Protein AF-A0ABD0N5Q9-F1 (afdb_monomer)

Secondary structure (DSSP, 8-state):
-HHHHHHHHHHHT-SSS---GGGGGG-HHHHHHHHHHHHHS-S-TT-S----SS--

Radius of gyration: 17.89 Å; Cα contacts (8 Å, |Δi|>4): 15; chains: 1; bounding box: 27×17×56 Å

Structure (mmCIF, N/CA/C/O backbone):
data_AF-A0ABD0N5Q9-F1
#
_entry.id   AF-A0ABD0N5Q9-F1
#
loop_
_atom_site.group_PDB
_atom_site.id
_atom_site.type_symbol
_atom_site.label_atom_id
_atom_site.label_alt_id
_atom_site.label_comp_id
_atom_site.label_asym_id
_atom_site.label_entity_id
_atom_site.label_seq_id
_atom_site.pdbx_PDB_ins_code
_atom_site.Cartn_x
_atom_site.Cartn_y
_atom_site.Cartn_z
_atom_site.occupancy
_atom_site.B_iso_or_equiv
_atom_site.auth_seq_id
_atom_site.auth_comp_id
_atom_site.auth_asym_id
_atom_site.auth_atom_id
_atom_site.pdbx_PDB_model_num
ATOM 1 N N . VAL A 1 1 ? 4.433 7.094 8.834 1.00 94.62 1 VAL A N 1
ATOM 2 C CA . VAL A 1 1 ? 3.612 6.342 7.843 1.00 94.62 1 VAL A CA 1
ATOM 3 C C . VAL A 1 1 ? 2.846 5.218 8.519 1.00 94.62 1 VAL A C 1
ATOM 5 O O . VAL A 1 1 ? 1.627 5.251 8.464 1.00 94.62 1 VAL A O 1
ATOM 8 N N . GLN A 1 2 ? 3.528 4.289 9.197 1.00 97.69 2 GLN A N 1
ATOM 9 C CA . GLN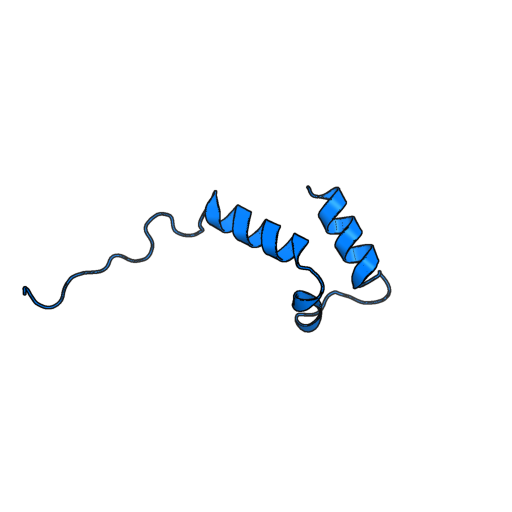 A 1 2 ? 2.897 3.150 9.874 1.00 97.69 2 GLN A CA 1
ATOM 10 C C . GLN A 1 2 ? 1.798 3.553 10.873 1.00 97.69 2 GLN A C 1
ATOM 12 O O . GLN A 1 2 ? 0.689 3.046 10.779 1.00 97.69 2 GLN A O 1
ATOM 17 N N . GLU A 1 3 ? 2.066 4.515 11.761 1.00 98.25 3 GLU A N 1
ATOM 18 C CA . GLU A 1 3 ? 1.063 5.024 12.714 1.00 98.25 3 GLU A CA 1
ATOM 19 C C . GLU A 1 3 ? -0.210 5.503 12.012 1.00 98.25 3 GLU A C 1
ATOM 21 O O . GLU A 1 3 ? -1.303 5.099 12.377 1.00 98.25 3 GLU A O 1
ATOM 26 N N . ARG A 1 4 ? -0.069 6.281 10.933 1.00 97.75 4 ARG A N 1
ATOM 27 C CA . ARG A 1 4 ? -1.203 6.802 10.161 1.00 97.75 4 ARG A CA 1
ATOM 28 C C . ARG A 1 4 ? -2.011 5.698 9.468 1.00 97.75 4 ARG A C 1
ATOM 30 O O . ARG A 1 4 ? -3.225 5.826 9.364 1.00 97.75 4 ARG A O 1
ATOM 37 N N . VAL A 1 5 ? -1.360 4.624 9.011 1.00 97.25 5 VAL A N 1
ATOM 38 C CA . VAL A 1 5 ? -2.067 3.442 8.484 1.00 97.25 5 VAL A CA 1
ATOM 39 C C . VAL A 1 5 ? -2.866 2.770 9.598 1.00 97.25 5 VAL A C 1
ATOM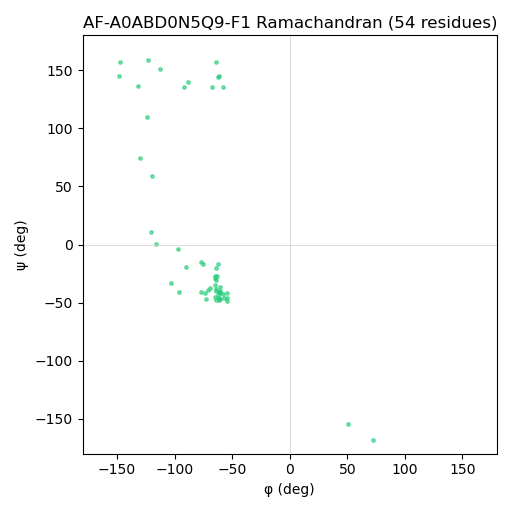 41 O O . VAL A 1 5 ? -4.033 2.454 9.400 1.00 97.25 5 VAL A O 1
ATOM 44 N N . HIS A 1 6 ? -2.271 2.584 10.777 1.00 96.12 6 HIS A N 1
ATOM 45 C CA . HIS A 1 6 ? -2.980 2.001 11.915 1.00 96.12 6 HIS A CA 1
ATOM 46 C C . HIS A 1 6 ? -4.146 2.876 12.389 1.00 96.12 6 HIS A C 1
ATOM 48 O O . HIS A 1 6 ? -5.209 2.333 12.668 1.00 96.12 6 HIS A O 1
ATOM 54 N N . SER A 1 7 ? -4.000 4.204 12.389 1.00 97.31 7 SER A N 1
ATOM 55 C CA . SER A 1 7 ? -5.107 5.124 12.676 1.00 97.31 7 SER A CA 1
ATOM 56 C C . SER A 1 7 ? -6.254 4.972 11.677 1.00 97.31 7 SER A C 1
ATOM 58 O O . SER A 1 7 ? -7.396 4.832 12.095 1.00 97.31 7 SER A O 1
ATOM 60 N N . GLU A 1 8 ? -5.974 4.917 10.368 1.00 97.00 8 GLU A N 1
ATOM 61 C CA . GLU A 1 8 ? -7.021 4.692 9.357 1.00 97.00 8 GLU A CA 1
ATOM 62 C C . GLU A 1 8 ? -7.732 3.342 9.563 1.00 97.00 8 GLU A C 1
ATOM 64 O O . GLU A 1 8 ? -8.955 3.258 9.444 1.00 97.00 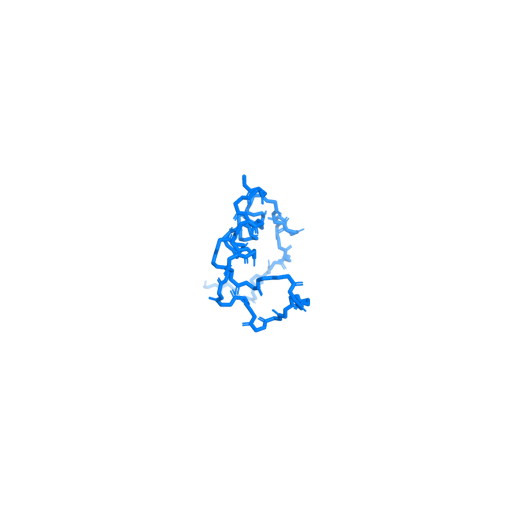8 GLU A O 1
ATOM 69 N N . LEU A 1 9 ? -6.986 2.289 9.909 1.00 95.81 9 LEU A N 1
ATOM 70 C CA . LEU A 1 9 ? -7.551 0.969 10.198 1.00 95.81 9 LEU A CA 1
ATOM 71 C C . LEU A 1 9 ? -8.466 0.992 11.427 1.00 95.81 9 LEU A C 1
ATOM 73 O O . LEU A 1 9 ? -9.594 0.499 11.356 1.00 95.81 9 LEU A O 1
ATOM 77 N N . ASP A 1 10 ? -8.004 1.592 12.522 1.00 95.31 10 ASP A N 1
ATOM 78 C CA . ASP A 1 10 ? -8.773 1.709 13.760 1.00 95.31 10 ASP A CA 1
ATOM 79 C C . ASP A 1 10 ? -10.038 2.567 13.553 1.00 95.31 10 ASP A C 1
ATOM 81 O O . ASP A 1 10 ? -11.110 2.202 14.031 1.00 95.31 10 ASP A O 1
ATOM 85 N N . GLU A 1 11 ? -9.953 3.656 12.783 1.00 95.75 11 GLU A N 1
ATOM 86 C CA . GLU A 1 11 ? -11.086 4.548 12.492 1.00 95.75 11 GLU A CA 1
ATOM 87 C C . GLU A 1 11 ? -12.129 3.923 11.555 1.00 95.75 11 GLU A C 1
ATOM 89 O O . GLU A 1 11 ? -13.331 4.161 11.700 1.00 95.75 11 GLU A O 1
ATOM 94 N N . ARG A 1 12 ? -11.692 3.167 10.541 1.00 94.69 12 ARG A N 1
ATOM 95 C CA . ARG A 1 12 ? -12.583 2.679 9.475 1.00 94.69 12 ARG A CA 1
ATOM 96 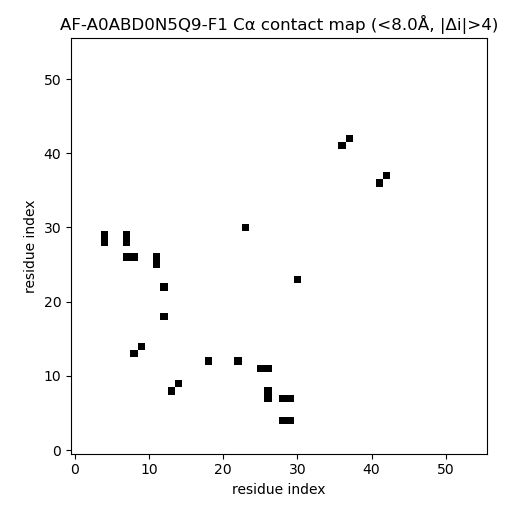C C . ARG A 1 12 ? -13.085 1.267 9.737 1.00 94.69 12 ARG A C 1
ATOM 98 O O . ARG A 1 12 ? -14.251 0.984 9.460 1.00 94.69 12 ARG A O 1
ATOM 105 N N . VAL A 1 13 ? -12.241 0.371 10.232 1.00 93.19 13 VAL A N 1
ATOM 106 C CA . VAL A 1 13 ? -12.591 -1.046 10.427 1.00 93.19 13 VAL A CA 1
ATOM 107 C C . VAL A 1 13 ? -12.875 -1.348 11.896 1.00 93.19 13 VAL A C 1
ATOM 109 O O . VAL A 1 13 ? -13.763 -2.153 12.179 1.00 93.19 13 VAL A O 1
ATOM 112 N N . GLY A 1 14 ? -12.185 -0.671 12.816 1.00 92.00 14 GLY A N 1
ATOM 113 C CA . GLY A 1 14 ? -12.231 -0.989 14.240 1.00 92.00 14 GLY A CA 1
ATOM 114 C C . GLY A 1 14 ? -11.492 -2.291 14.561 1.00 92.00 14 GLY A C 1
ATOM 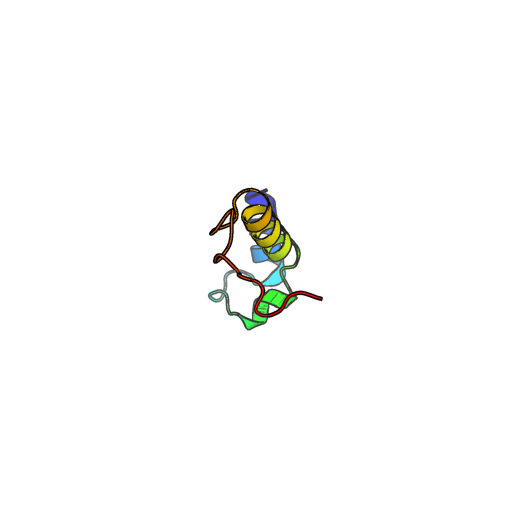115 O O . GLY A 1 14 ? -10.758 -2.832 13.731 1.00 92.00 14 GLY A O 1
ATOM 116 N N . ARG A 1 15 ? -11.676 -2.803 15.784 1.00 92.50 15 ARG A N 1
ATOM 117 C CA . ARG A 1 15 ? -10.946 -3.981 16.301 1.00 92.50 15 ARG A CA 1
ATOM 118 C C . ARG A 1 15 ? -11.825 -5.193 16.610 1.00 92.50 15 ARG A C 1
ATOM 120 O O . ARG A 1 15 ? -11.308 -6.227 17.018 1.00 92.50 15 ARG A O 1
ATOM 127 N N . ASP A 1 16 ? -13.132 -5.085 16.385 1.00 92.00 16 ASP A N 1
ATOM 128 C CA . ASP A 1 16 ? -14.107 -6.120 16.758 1.00 92.00 16 ASP A CA 1
ATOM 129 C C . ASP A 1 16 ? -14.088 -7.336 15.822 1.00 92.00 16 ASP A C 1
ATOM 131 O O . ASP A 1 16 ? -14.612 -8.400 16.154 1.00 92.00 16 ASP A O 1
ATOM 135 N N . ARG A 1 17 ? -13.492 -7.191 14.632 1.00 91.88 17 ARG A N 1
ATOM 136 C CA . ARG A 1 17 ? -13.396 -8.255 13.630 1.00 91.88 17 ARG A CA 1
ATOM 137 C C . ARG A 1 17 ? -12.105 -8.163 12.813 1.00 91.88 17 ARG A C 1
ATOM 139 O O . ARG A 1 17 ? -11.549 -7.074 12.677 1.00 91.88 17 ARG A O 1
ATOM 146 N N . PRO A 1 18 ? -11.650 -9.274 12.206 1.00 91.94 18 PRO A N 1
ATOM 147 C CA . PRO A 1 18 ? -10.553 -9.230 11.248 1.00 91.94 18 PRO A CA 1
ATOM 148 C C . PRO A 1 18 ? -10.914 -8.414 9.996 1.00 91.94 18 PRO A C 1
ATOM 150 O O . PRO A 1 18 ? -12.089 -8.260 9.630 1.00 91.94 18 PRO A O 1
ATOM 153 N N . LEU A 1 19 ? -9.875 -7.920 9.315 1.00 92.56 19 LEU A N 1
ATOM 154 C CA . LEU A 1 19 ? -10.010 -7.247 8.026 1.00 92.56 19 LEU A CA 1
ATOM 155 C C . LEU A 1 19 ? -10.576 -8.188 6.958 1.00 92.56 19 LEU A C 1
ATOM 157 O O . LEU A 1 19 ? -10.233 -9.368 6.894 1.00 92.56 19 LEU A O 1
ATOM 161 N N . SER A 1 20 ? -11.391 -7.623 6.071 1.00 94.12 20 SER A N 1
ATOM 162 C CA . SER A 1 20 ? -11.933 -8.299 4.894 1.00 94.12 20 SER A CA 1
ATOM 163 C C . SER A 1 20 ? -11.577 -7.534 3.618 1.00 94.12 20 SER A C 1
ATOM 165 O O . SER A 1 20 ? -11.334 -6.328 3.656 1.00 94.12 20 SER A O 1
ATOM 167 N N . LEU A 1 21 ? -11.603 -8.198 2.458 1.00 94.56 21 LEU A N 1
ATOM 168 C CA . LEU A 1 21 ? -11.352 -7.519 1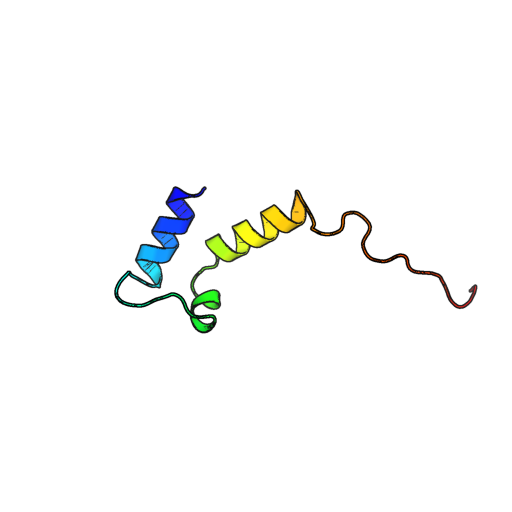.177 1.00 94.56 21 LEU A CA 1
ATOM 169 C C . LEU A 1 21 ? -12.405 -6.450 0.847 1.00 94.56 21 LEU A C 1
ATOM 171 O O . LEU A 1 21 ? -12.084 -5.472 0.175 1.00 94.56 21 LEU A O 1
ATOM 175 N N . SER A 1 22 ? -13.632 -6.586 1.356 1.00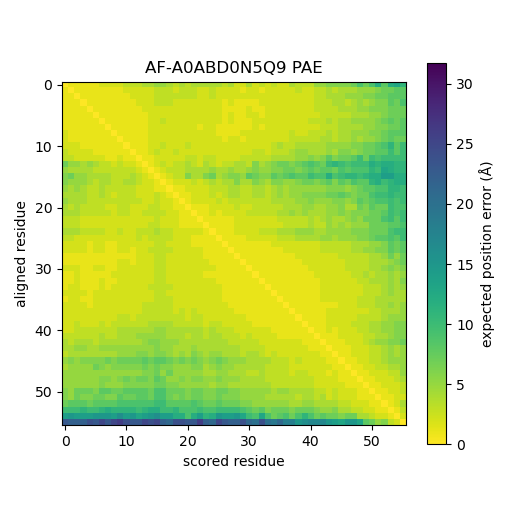 94.38 22 SER A N 1
ATOM 176 C CA . SER A 1 22 ? -14.677 -5.565 1.209 1.00 94.38 22 SER A CA 1
ATOM 177 C C . SER A 1 22 ? -14.344 -4.242 1.904 1.00 94.38 22 SER A C 1
ATOM 179 O O . SER A 1 22 ? -14.901 -3.214 1.530 1.00 94.38 22 SER A O 1
ATOM 181 N N . ASP A 1 23 ? -13.420 -4.232 2.871 1.00 94.69 23 ASP A N 1
ATOM 182 C CA . ASP A 1 23 ? -13.008 -3.008 3.571 1.00 94.69 23 ASP A CA 1
ATOM 183 C C . ASP A 1 23 ? -12.069 -2.127 2.741 1.00 94.69 23 ASP A C 1
ATOM 185 O O . ASP A 1 23 ? -11.893 -0.953 3.060 1.00 94.69 23 ASP A O 1
ATOM 189 N N . ARG A 1 24 ? -11.491 -2.660 1.657 1.00 94.12 24 ARG A N 1
ATOM 190 C CA . ARG A 1 24 ? -10.474 -1.973 0.852 1.00 94.12 24 ARG A CA 1
ATOM 191 C C . ARG A 1 24 ? -10.918 -0.595 0.360 1.00 94.12 24 ARG A C 1
ATOM 193 O O . ARG A 1 24 ? -10.163 0.362 0.471 1.00 94.12 24 ARG A O 1
ATOM 200 N N . SER A 1 25 ? -12.165 -0.460 -0.095 1.00 95.06 25 SER A N 1
ATOM 201 C CA . SER A 1 25 ? -12.710 0.820 -0.578 1.00 95.06 25 SER A CA 1
ATOM 202 C C . SER A 1 25 ? -12.765 1.915 0.496 1.00 95.06 25 SER A C 1
ATOM 204 O O . SER A 1 25 ? -12.905 3.094 0.172 1.00 95.06 25 SER A O 1
ATOM 206 N N . ARG A 1 26 ? -12.653 1.543 1.777 1.00 95.62 26 ARG A N 1
ATOM 207 C CA . ARG A 1 26 ? -12.679 2.447 2.932 1.00 95.62 26 ARG A CA 1
ATOM 208 C C . ARG A 1 26 ? -11.278 2.821 3.424 1.00 95.62 26 ARG A C 1
ATOM 210 O O . ARG A 1 26 ? -11.200 3.638 4.338 1.00 95.62 26 ARG A O 1
ATOM 217 N N . LEU A 1 27 ? -10.216 2.254 2.839 1.00 97.06 27 LEU A N 1
ATOM 218 C CA . LEU A 1 27 ? -8.819 2.385 3.275 1.00 97.06 27 LEU A CA 1
ATOM 219 C C . LEU A 1 27 ? -7.918 3.015 2.185 1.00 97.06 27 LEU A C 1
ATOM 221 O O . LEU A 1 27 ? -6.959 2.386 1.724 1.00 97.06 27 LEU A O 1
ATOM 225 N N . PRO A 1 28 ? -8.218 4.245 1.722 1.00 97.00 28 PRO A N 1
ATOM 226 C CA . PRO A 1 28 ? -7.473 4.879 0.636 1.00 97.00 28 PRO A CA 1
ATOM 227 C C . PRO A 1 28 ? -6.008 5.164 0.988 1.00 97.00 28 PRO A C 1
ATOM 229 O O . PRO A 1 28 ? -5.160 5.152 0.093 1.00 97.00 28 PRO A O 1
ATOM 232 N N . PHE A 1 29 ? -5.676 5.426 2.257 1.00 98.00 29 PHE A N 1
ATOM 233 C CA . PHE A 1 29 ? -4.292 5.678 2.649 1.00 98.00 29 PHE A CA 1
ATOM 234 C C . PHE A 1 29 ? -3.468 4.390 2.652 1.00 98.00 29 PHE A C 1
ATOM 236 O O . PHE A 1 29 ? -2.347 4.397 2.139 1.00 98.00 29 PHE A O 1
ATOM 243 N N . LEU A 1 30 ? -4.017 3.278 3.146 1.00 97.25 30 LEU A N 1
ATOM 244 C CA . LEU A 1 30 ? -3.383 1.965 3.007 1.00 97.25 30 LEU A CA 1
ATOM 245 C C . LEU A 1 30 ? -3.140 1.610 1.532 1.00 97.25 30 LEU A C 1
ATOM 247 O O . LEU A 1 30 ? -2.033 1.197 1.183 1.00 97.25 30 LEU A O 1
ATOM 251 N N . ASP A 1 31 ? -4.133 1.813 0.662 1.00 97.19 31 ASP A N 1
ATOM 252 C CA . ASP A 1 31 ? -3.985 1.561 -0.778 1.00 97.19 31 ASP A CA 1
ATOM 253 C C . ASP A 1 31 ? -2.885 2.437 -1.398 1.00 97.19 31 ASP A C 1
ATOM 255 O O . ASP A 1 31 ? -2.052 1.940 -2.159 1.00 97.19 31 ASP A O 1
ATOM 259 N N . ALA A 1 32 ? -2.809 3.716 -1.021 1.00 98.19 32 ALA A N 1
ATOM 260 C CA . ALA A 1 32 ? -1.740 4.605 -1.469 1.00 98.19 32 ALA A CA 1
ATOM 261 C C . ALA A 1 32 ? -0.350 4.125 -1.013 1.00 98.19 32 ALA A C 1
ATOM 263 O O . ALA A 1 32 ? 0.597 4.159 -1.799 1.00 98.19 32 ALA A O 1
ATOM 264 N N . VAL A 1 33 ? -0.220 3.639 0.227 1.00 98.31 33 VAL A N 1
ATOM 265 C CA . VAL A 1 33 ? 1.039 3.074 0.742 1.00 98.31 33 VAL A CA 1
ATOM 266 C C . VAL A 1 33 ? 1.451 1.835 -0.053 1.00 98.31 33 VAL A C 1
ATOM 268 O O . VAL A 1 33 ? 2.616 1.722 -0.430 1.00 98.31 33 VAL A O 1
ATOM 271 N N . LEU A 1 34 ? 0.516 0.931 -0.359 1.00 97.19 34 LEU A N 1
ATOM 272 C CA . LEU A 1 34 ? 0.800 -0.250 -1.183 1.00 97.19 34 LEU A CA 1
ATOM 273 C C . LEU A 1 34 ? 1.268 0.143 -2.590 1.00 97.19 34 LEU A C 1
ATOM 275 O O . LEU A 1 34 ? 2.275 -0.378 -3.072 1.00 97.19 34 LEU A O 1
ATOM 279 N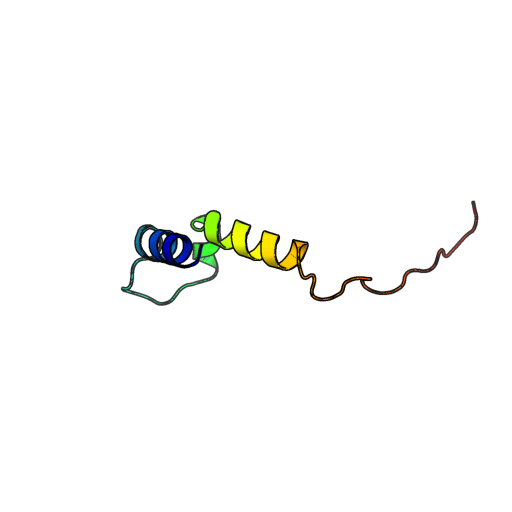 N . CYS A 1 35 ? 0.576 1.090 -3.226 1.00 98.06 35 CYS A N 1
ATOM 280 C CA . CYS A 1 35 ? 0.969 1.626 -4.529 1.00 98.06 35 CYS A CA 1
ATOM 281 C C . CYS A 1 35 ? 2.377 2.229 -4.496 1.00 98.06 35 CYS A C 1
ATOM 283 O O . CYS A 1 35 ? 3.176 1.972 -5.394 1.00 98.06 35 CYS A O 1
ATOM 285 N N . GLU A 1 36 ? 2.712 2.981 -3.449 1.00 98.44 36 GLU A N 1
ATOM 286 C CA . GLU A 1 36 ? 4.016 3.630 -3.331 1.00 98.44 36 GLU A CA 1
ATOM 287 C C . GLU A 1 36 ? 5.154 2.626 -3.109 1.00 98.44 36 GLU A C 1
ATOM 289 O O . GLU A 1 36 ? 6.229 2.761 -3.698 1.00 98.44 36 GLU A O 1
ATOM 294 N N . VAL A 1 37 ? 4.910 1.565 -2.334 1.00 98.38 37 VAL A N 1
ATOM 295 C CA . VAL A 1 37 ? 5.868 0.460 -2.185 1.00 98.38 37 VAL A CA 1
ATOM 296 C C . VAL A 1 37 ? 6.114 -0.217 -3.533 1.00 98.38 37 VAL A C 1
ATOM 298 O O . VAL A 1 37 ? 7.272 -0.384 -3.918 1.00 98.38 37 VAL A O 1
ATOM 301 N N . MET A 1 38 ? 5.054 -0.534 -4.284 1.00 98.00 38 MET A N 1
ATOM 302 C CA . MET A 1 38 ? 5.180 -1.130 -5.621 1.00 98.00 38 MET A CA 1
ATOM 303 C C . MET A 1 38 ? 5.855 -0.190 -6.630 1.00 98.00 38 MET A C 1
ATOM 305 O O . MET A 1 38 ? 6.521 -0.668 -7.544 1.00 98.00 38 MET A O 1
ATOM 309 N N . ARG A 1 39 ? 5.726 1.133 -6.470 1.00 98.00 39 ARG A N 1
ATOM 310 C CA . ARG A 1 39 ? 6.394 2.128 -7.322 1.00 98.00 39 ARG A CA 1
ATOM 311 C C . ARG A 1 39 ? 7.896 2.216 -7.042 1.00 98.00 39 ARG A C 1
ATOM 313 O O . ARG A 1 39 ? 8.687 2.257 -7.980 1.00 98.00 39 ARG A O 1
ATOM 320 N N . ILE A 1 40 ? 8.296 2.281 -5.769 1.00 98.06 40 ILE A N 1
ATOM 321 C CA . ILE A 1 40 ? 9.709 2.443 -5.371 1.00 98.06 40 ILE A CA 1
ATOM 322 C C . ILE A 1 40 ? 10.474 1.122 -5.511 1.00 98.06 40 ILE A C 1
ATOM 324 O O . ILE A 1 40 ? 11.633 1.106 -5.937 1.00 98.06 40 ILE A O 1
ATOM 328 N N . ARG A 1 41 ? 9.844 0.014 -5.118 1.00 97.75 41 ARG A N 1
ATOM 329 C CA . ARG A 1 41 ? 10.404 -1.340 -5.147 1.00 97.75 41 ARG A CA 1
ATOM 330 C C . ARG A 1 41 ? 9.409 -2.281 -5.830 1.00 97.75 41 ARG A C 1
ATOM 332 O O . ARG A 1 41 ? 8.757 -3.075 -5.151 1.00 97.75 41 ARG A O 1
ATOM 339 N N . PRO A 1 42 ? 9.280 -2.198 -7.167 1.00 97.31 42 PRO A N 1
ATOM 340 C CA . PRO A 1 42 ? 8.435 -3.127 -7.901 1.00 97.31 42 PRO A CA 1
ATOM 341 C C . PRO A 1 42 ? 8.943 -4.556 -7.718 1.00 97.31 42 PRO A C 1
ATOM 343 O O . PRO A 1 42 ? 10.149 -4.798 -7.669 1.00 97.31 42 PRO A O 1
ATOM 346 N N . VAL A 1 43 ? 8.013 -5.511 -7.661 1.00 97.31 43 VAL A N 1
ATOM 347 C CA . VAL A 1 43 ? 8.335 -6.944 -7.533 1.00 97.31 43 VAL A CA 1
ATOM 348 C C . VAL A 1 43 ? 9.173 -7.431 -8.721 1.00 97.31 43 VAL A C 1
ATOM 350 O O . VAL A 1 43 ? 10.087 -8.230 -8.541 1.00 97.31 43 VAL A O 1
ATOM 353 N N . SER A 1 44 ? 8.897 -6.915 -9.923 1.00 96.88 44 SER A N 1
ATOM 354 C CA . SER A 1 44 ? 9.730 -7.116 -11.109 1.00 96.88 44 SER A CA 1
ATOM 355 C C . SER A 1 44 ? 10.142 -5.763 -11.698 1.00 96.88 44 SER A C 1
ATOM 357 O O . SER A 1 44 ? 9.292 -5.070 -12.260 1.00 96.88 44 SER A O 1
ATOM 359 N N . PRO A 1 45 ? 11.425 -5.368 -11.592 1.00 96.06 45 PRO A N 1
ATOM 360 C CA . PRO A 1 45 ? 11.910 -4.094 -12.128 1.00 96.06 45 PRO A CA 1
ATOM 361 C C . PRO A 1 45 ? 11.842 -3.969 -13.655 1.00 96.06 45 PRO A C 1
ATOM 363 O O . PRO A 1 45 ? 11.747 -2.858 -14.164 1.00 96.06 45 PRO A O 1
ATOM 366 N N . VAL A 1 46 ? 11.909 -5.089 -14.382 1.00 95.94 46 VAL A N 1
ATOM 367 C CA . VAL A 1 46 ? 11.961 -5.126 -15.860 1.00 95.94 46 VAL A CA 1
ATOM 368 C C . VAL A 1 46 ? 10.793 -5.894 -16.484 1.00 95.94 46 VAL A C 1
ATOM 370 O O . VAL A 1 46 ? 10.793 -6.147 -17.685 1.00 95.94 46 VAL A O 1
ATOM 373 N N . LEU A 1 47 ? 9.785 -6.239 -15.673 1.00 96.56 47 LEU A N 1
ATOM 374 C CA . LEU A 1 47 ? 8.629 -7.051 -16.063 1.00 96.56 47 LEU A CA 1
ATOM 375 C C . LEU A 1 47 ? 9.055 -8.359 -16.763 1.00 96.56 47 LEU A C 1
ATOM 377 O O . LEU A 1 47 ? 10.113 -8.915 -16.468 1.00 96.56 47 LEU A O 1
ATOM 381 N N . ILE A 1 48 ? 8.185 -8.905 -17.608 1.00 97.44 48 ILE A N 1
ATOM 382 C CA . ILE A 1 48 ? 8.476 -10.062 -18.456 1.00 97.44 48 ILE A CA 1
ATOM 383 C C . ILE A 1 48 ? 8.991 -9.506 -19.788 1.00 97.44 48 ILE A C 1
ATOM 385 O O . ILE A 1 48 ? 8.393 -8.557 -20.277 1.00 97.44 48 ILE A O 1
ATOM 389 N N . PRO A 1 49 ? 10.069 -10.031 -20.392 1.00 96.81 49 PRO A N 1
ATOM 390 C CA . PRO A 1 49 ? 10.526 -9.560 -21.698 1.00 96.81 49 PRO A CA 1
ATOM 391 C C . PRO A 1 49 ? 9.442 -9.688 -22.783 1.00 96.81 49 PRO A C 1
ATOM 393 O O . PRO A 1 49 ? 8.794 -10.728 -22.895 1.00 96.81 49 PRO A O 1
ATOM 396 N N . HIS A 1 50 ? 9.280 -8.648 -23.606 1.00 96.31 50 HIS A N 1
ATOM 397 C CA . HIS A 1 50 ? 8.388 -8.640 -24.773 1.00 96.31 50 HIS A CA 1
ATOM 398 C C . HIS A 1 50 ? 9.205 -8.556 -26.069 1.00 96.31 50 HIS A C 1
ATOM 400 O O . HIS A 1 50 ? 10.285 -7.967 -26.089 1.00 96.31 50 HIS A O 1
ATOM 406 N N . VAL A 1 51 ? 8.672 -9.121 -27.156 1.00 96.81 51 VAL A N 1
ATOM 407 C CA . VAL A 1 51 ? 9.282 -9.101 -28.495 1.00 96.81 51 VAL A CA 1
ATOM 408 C C . VAL A 1 51 ? 8.223 -8.680 -29.516 1.00 96.81 51 VAL A C 1
ATOM 410 O O . VAL A 1 51 ? 7.083 -9.143 -29.446 1.00 96.81 51 VAL A O 1
ATOM 413 N N . ALA A 1 52 ? 8.584 -7.790 -30.445 1.00 97.06 52 ALA A N 1
ATOM 414 C CA . ALA A 1 52 ? 7.711 -7.386 -31.545 1.00 97.06 52 ALA A CA 1
ATOM 415 C C . ALA A 1 52 ? 7.492 -8.560 -32.514 1.00 97.06 52 ALA A C 1
ATOM 417 O O . ALA A 1 52 ? 8.434 -9.270 -32.855 1.00 97.06 52 ALA A O 1
ATOM 418 N N . MET A 1 53 ? 6.247 -8.779 -32.944 1.00 97.69 53 MET A N 1
ATOM 419 C CA . MET A 1 53 ? 5.906 -9.900 -33.832 1.00 97.69 53 MET A CA 1
ATOM 420 C C . MET A 1 53 ? 5.995 -9.551 -35.324 1.00 97.69 53 MET A C 1
ATOM 422 O O . MET A 1 53 ? 6.045 -10.460 -36.148 1.00 97.69 53 MET A O 1
ATOM 426 N N . GLN A 1 54 ? 5.965 -8.263 -35.675 1.00 96.06 54 GLN A N 1
ATOM 427 C CA . GLN A 1 54 ? 6.004 -7.751 -37.047 1.00 96.06 54 GLN A CA 1
ATOM 428 C C . GLN A 1 54 ? 6.718 -6.396 -37.060 1.00 96.06 54 GLN A C 1
ATOM 430 O O . GLN A 1 54 ? 6.544 -5.613 -36.122 1.00 96.06 54 GLN A O 1
ATOM 435 N N . ASP A 1 55 ? 7.464 -6.127 -38.131 1.00 87.06 55 ASP A N 1
ATOM 436 C CA . ASP A 1 55 ? 8.036 -4.811 -38.418 1.00 87.06 55 ASP A CA 1
ATOM 437 C C . ASP A 1 55 ? 7.022 -3.988 -39.229 1.00 87.06 55 ASP A C 1
ATOM 439 O O . ASP A 1 55 ? 6.324 -4.533 -40.089 1.00 87.06 55 ASP A O 1
ATOM 443 N N . SER A 1 56 ? 6.903 -2.695 -38.912 1.00 78.75 56 SER A N 1
ATOM 444 C CA . SER A 1 56 ? 5.985 -1.746 -39.566 1.00 78.75 56 SER A CA 1
ATOM 445 C C . SER A 1 56 ? 6.412 -1.362 -40.976 1.00 78.75 56 SER A C 1
ATOM 447 O O . SER A 1 56 ? 7.631 -1.123 -41.139 1.00 78.75 56 SER A O 1
#

InterPro domains:
  IP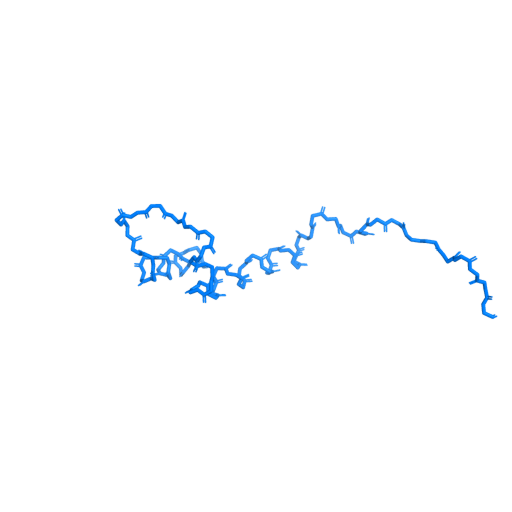R001128 Cytochrome P450 [PF00067] (1-55)
  IPR036396 Cytochrome P450 superfamily [G3DSA:1.10.630.10] (1-56)
  IPR036396 Cytochrome P450 superfamily [SSF48264] (1-55)

Mean predicted aligned error: 3.81 Å

Organism: Cirrhinus mrigala (NCBI:txid683832)

Nearest PDB structures (foldseek):
  6tmg-assembly1_j  TM=2.811E-01  e=7.221E+00  Toxoplasma gondii GT1

pLDDT: mean 95.66, std 3.18, range [78.75, 98.44]

Solvent-accessible surface area (backbone atoms only — not comparable to full-atom values): 3780 Å² total; per-residue (Å²): 111,68,68,60,43,51,50,52,44,50,75,66,70,43,82,90,57,83,90,56,82,84,51,52,87,70,37,65,65,54,52,48,52,53,53,50,47,47,68,78,58,41,95,58,88,73,67,76,90,83,79,86,91,73,86,134

Sequence (56 aa):
VQERVHSELDERVGRDRPLSLSDRSRLPFLDAVLCEVMRIRPVSPVLIPHVAMQDS

Foldseek 3Di:
DVVVQVVQCCVQPNDPDDDDPVSVVSRVVVVVVVVVCCVVPNPDPVPDDDDDPDDD